Protein AF-A0A2N3D969-F1 (afdb_monomer_lite)

pLDDT: mean 95.73, std 6.0, range [49.88, 98.88]

Structure (mmCIF, N/CA/C/O backbone):
data_AF-A0A2N3D969-F1
#
_entry.id   AF-A0A2N3D969-F1
#
loop_
_atom_site.group_PDB
_atom_site.id
_atom_site.type_symbol
_atom_site.label_atom_id
_atom_site.label_alt_id
_atom_site.label_comp_id
_atom_site.label_asym_id
_atom_site.label_entity_id
_atom_site.label_seq_id
_atom_site.pdbx_PDB_ins_code
_atom_site.Cartn_x
_atom_site.Cartn_y
_atom_site.Cartn_z
_atom_site.occupancy
_atom_site.B_iso_or_equiv
_atom_site.auth_seq_id
_atom_site.auth_comp_id
_atom_site.auth_asym_id
_atom_site.auth_atom_id
_atom_site.pdbx_PDB_model_num
ATOM 1 N N . MET A 1 1 ? 2.795 4.441 10.398 1.00 97.31 1 MET A N 1
ATOM 2 C CA . MET A 1 1 ? 3.668 5.032 9.354 1.00 97.31 1 MET A CA 1
ATOM 3 C C . MET A 1 1 ? 2.843 5.284 8.104 1.00 97.31 1 MET A C 1
ATOM 5 O O . MET A 1 1 ? 1.924 4.515 7.862 1.00 97.31 1 MET A O 1
ATOM 9 N N . THR A 1 2 ? 3.123 6.329 7.327 1.00 98.38 2 THR A N 1
ATOM 10 C CA . THR A 1 2 ? 2.419 6.585 6.057 1.00 98.38 2 THR A CA 1
ATOM 11 C C . THR A 1 2 ? 3.396 6.844 4.916 1.00 98.38 2 THR A C 1
ATOM 13 O O . THR A 1 2 ? 4.468 7.383 5.178 1.00 98.38 2 THR A O 1
ATOM 16 N N . GLY A 1 3 ? 3.022 6.519 3.673 1.00 97.94 3 GLY A N 1
ATOM 17 C CA . GLY A 1 3 ? 3.895 6.697 2.507 1.00 97.94 3 GLY A CA 1
ATOM 18 C C . GLY A 1 3 ? 3.178 7.017 1.188 1.00 97.94 3 GLY A C 1
ATOM 19 O O . GLY A 1 3 ? 2.121 6.466 0.876 1.00 97.94 3 GLY A O 1
ATOM 20 N N . LEU A 1 4 ? 3.784 7.899 0.393 1.00 97.75 4 LEU A N 1
ATOM 21 C CA . LEU A 1 4 ? 3.428 8.199 -0.998 1.00 97.75 4 LEU A CA 1
ATOM 22 C C . LEU A 1 4 ? 4.719 8.302 -1.811 1.00 97.75 4 LEU A C 1
ATOM 24 O O . LEU A 1 4 ? 5.694 8.861 -1.305 1.00 97.75 4 LEU A O 1
ATOM 28 N N . SER A 1 5 ? 4.725 7.797 -3.048 1.00 95.44 5 SER A N 1
ATOM 29 C CA . SER A 1 5 ? 5.916 7.811 -3.909 1.00 95.44 5 SER A CA 1
ATOM 30 C C . SER A 1 5 ? 7.096 7.097 -3.232 1.00 95.44 5 SER A C 1
ATOM 32 O O . SER A 1 5 ? 6.923 5.988 -2.733 1.00 95.44 5 SER A O 1
ATOM 34 N N . ASP A 1 6 ? 8.267 7.722 -3.126 1.00 96.00 6 ASP A N 1
ATOM 35 C CA . ASP A 1 6 ? 9.415 7.175 -2.387 1.00 96.00 6 ASP A CA 1
ATOM 36 C C . ASP A 1 6 ? 9.106 6.872 -0.902 1.00 96.00 6 ASP A C 1
ATOM 38 O O . ASP A 1 6 ? 9.623 5.926 -0.302 1.00 96.00 6 ASP A O 1
ATOM 42 N N . GLY A 1 7 ? 8.154 7.599 -0.308 1.00 98.00 7 GLY A N 1
ATOM 43 C CA . GLY A 1 7 ? 7.644 7.287 1.025 1.00 98.00 7 GLY A CA 1
ATOM 44 C C . GLY A 1 7 ? 6.939 5.927 1.094 1.00 98.00 7 GLY A C 1
ATOM 45 O O . GLY A 1 7 ? 6.963 5.284 2.139 1.00 98.00 7 GLY A O 1
ATOM 46 N N . ALA A 1 8 ? 6.328 5.458 0.002 1.00 97.75 8 ALA A N 1
ATOM 47 C CA . ALA A 1 8 ? 5.736 4.123 -0.063 1.00 97.75 8 ALA A CA 1
ATOM 48 C C . ALA A 1 8 ? 6.813 3.027 -0.124 1.00 97.75 8 ALA A C 1
ATOM 50 O O . ALA A 1 8 ? 6.693 2.026 0.583 1.00 97.75 8 ALA A O 1
ATOM 51 N N . SER A 1 9 ? 7.900 3.254 -0.868 1.00 96.38 9 SER A N 1
ATOM 52 C CA . SER A 1 9 ? 9.092 2.392 -0.841 1.00 96.38 9 SER A CA 1
ATOM 53 C C . SER A 1 9 ? 9.692 2.318 0.567 1.00 96.38 9 SER A C 1
ATOM 55 O O . SER A 1 9 ? 10.050 1.243 1.043 1.00 96.38 9 SER A O 1
ATOM 57 N N . THR A 1 10 ? 9.717 3.449 1.280 1.00 97.62 10 THR A N 1
ATOM 58 C CA . THR A 1 10 ? 10.164 3.515 2.680 1.00 97.62 10 THR A CA 1
ATOM 59 C C . THR A 1 10 ? 9.247 2.725 3.614 1.00 97.62 10 THR A C 1
ATOM 61 O O . THR A 1 10 ? 9.745 2.035 4.499 1.00 97.62 10 THR A O 1
ATOM 64 N N . VAL A 1 11 ? 7.921 2.783 3.420 1.00 98.31 11 VAL A N 1
ATOM 65 C CA . VAL A 1 11 ? 6.970 1.941 4.167 1.00 98.31 11 VAL A CA 1
ATOM 66 C C . VAL A 1 11 ? 7.273 0.464 3.924 1.00 98.31 11 VAL A C 1
ATOM 68 O O . VAL A 1 11 ? 7.446 -0.261 4.896 1.00 98.31 11 VAL A O 1
ATOM 71 N N . ALA A 1 12 ? 7.399 0.023 2.668 1.00 97.69 12 ALA A N 1
ATOM 72 C CA . ALA A 1 12 ? 7.697 -1.376 2.351 1.00 97.69 12 ALA A CA 1
ATOM 73 C C . ALA A 1 12 ? 8.996 -1.851 3.023 1.00 97.69 12 ALA A C 1
ATOM 75 O O . ALA A 1 12 ? 8.986 -2.832 3.765 1.00 97.69 12 ALA A O 1
ATOM 76 N N . PHE A 1 13 ? 10.087 -1.096 2.860 1.00 97.69 13 PHE A N 1
ATOM 77 C CA . PHE A 1 13 ? 11.365 -1.395 3.506 1.00 97.69 13 PHE A CA 1
ATOM 78 C C . PHE A 1 13 ? 11.236 -1.452 5.036 1.00 97.69 13 PHE A C 1
ATOM 80 O O . PHE A 1 13 ? 11.738 -2.373 5.679 1.00 97.69 13 PHE A O 1
ATOM 87 N N . ALA A 1 14 ? 10.542 -0.488 5.640 1.00 97.88 14 ALA A N 1
ATOM 88 C CA . ALA A 1 14 ? 10.357 -0.421 7.083 1.00 97.88 14 ALA A CA 1
ATOM 89 C C . ALA A 1 14 ? 9.566 -1.612 7.639 1.00 97.88 14 ALA A C 1
ATOM 91 O O . ALA A 1 14 ? 9.928 -2.122 8.693 1.00 97.88 14 ALA A O 1
ATOM 92 N N . LEU A 1 15 ? 8.520 -2.065 6.944 1.00 97.81 15 LEU A N 1
ATOM 93 C CA . LEU A 1 15 ? 7.716 -3.210 7.382 1.00 97.81 15 LEU A CA 1
ATOM 94 C C . LEU A 1 15 ? 8.466 -4.544 7.293 1.00 97.81 15 LEU A C 1
ATOM 96 O O . LEU A 1 15 ? 8.135 -5.473 8.021 1.00 97.81 15 LEU A O 1
ATOM 100 N N . ILE A 1 16 ? 9.465 -4.638 6.415 1.00 97.94 16 ILE A N 1
ATOM 101 C CA . ILE A 1 16 ? 10.297 -5.837 6.251 1.00 97.94 16 ILE A CA 1
ATOM 102 C C . ILE A 1 16 ? 11.439 -5.863 7.273 1.00 97.94 16 ILE A C 1
ATOM 104 O O . ILE A 1 16 ? 11.757 -6.906 7.836 1.00 97.94 16 ILE A O 1
ATOM 108 N N . ASN A 1 17 ? 12.074 -4.715 7.511 1.00 97.75 17 ASN A N 1
ATOM 109 C CA . ASN A 1 17 ? 13.355 -4.644 8.220 1.00 97.75 17 ASN A CA 1
ATOM 110 C C . ASN A 1 17 ? 13.229 -4.139 9.669 1.00 97.75 17 ASN A C 1
ATOM 112 O O . ASN A 1 17 ? 14.237 -3.814 10.299 1.00 97.75 17 ASN A O 1
ATOM 116 N N . SER A 1 18 ? 12.010 -3.995 10.194 1.00 96.88 18 SER A N 1
ATOM 117 C CA . SER A 1 18 ? 11.761 -3.418 11.515 1.00 96.88 18 SER A CA 1
ATOM 118 C C . SER A 1 18 ? 10.409 -3.844 12.087 1.00 96.88 18 SER A C 1
ATOM 120 O O . SER A 1 18 ? 9.424 -3.972 11.371 1.00 96.88 18 SER A O 1
ATOM 122 N N . ASP A 1 19 ? 10.346 -3.972 13.410 1.00 95.38 19 ASP A N 1
ATOM 123 C CA . ASP A 1 19 ? 9.142 -4.260 14.200 1.00 95.38 19 ASP A CA 1
ATOM 124 C C . ASP A 1 19 ? 8.530 -2.997 14.843 1.00 95.38 19 ASP A C 1
ATOM 126 O O . ASP A 1 19 ? 7.600 -3.060 15.647 1.00 95.38 19 ASP A O 1
ATOM 130 N N . ARG A 1 20 ? 9.046 -1.808 14.504 1.00 97.38 20 ARG A N 1
ATOM 131 C CA . ARG A 1 20 ? 8.734 -0.557 15.220 1.00 97.38 20 ARG A CA 1
ATOM 132 C C . ARG A 1 20 ? 7.368 0.043 14.905 1.00 97.38 20 ARG A C 1
ATOM 134 O O . ARG A 1 20 ? 6.971 1.016 15.549 1.00 97.38 20 ARG A O 1
ATOM 141 N N . PHE A 1 21 ? 6.657 -0.479 13.911 1.00 98.25 21 PHE A N 1
ATOM 142 C CA . PHE A 1 21 ? 5.432 0.130 13.404 1.00 98.25 21 PHE A CA 1
ATOM 143 C C . PHE A 1 21 ? 4.214 -0.750 13.687 1.00 98.25 21 PHE A C 1
ATOM 145 O O . PHE A 1 21 ? 4.062 -1.830 13.130 1.00 98.25 21 PHE A O 1
ATOM 152 N N . ALA A 1 22 ? 3.300 -0.240 14.517 1.00 98.06 22 ALA A N 1
ATOM 153 C CA . ALA A 1 22 ? 2.076 -0.947 14.905 1.00 98.06 22 ALA A CA 1
ATOM 154 C C . ALA A 1 22 ? 0.936 -0.866 13.866 1.00 98.06 22 ALA A C 1
ATOM 156 O O . ALA A 1 22 ? -0.031 -1.615 13.966 1.00 98.06 22 ALA A O 1
ATOM 157 N N . ALA A 1 23 ? 1.027 0.049 12.893 1.00 98.69 23 ALA A N 1
ATOM 158 C CA . ALA A 1 23 ? 0.143 0.147 11.728 1.00 98.69 23 ALA A CA 1
ATOM 159 C C . ALA A 1 23 ? 0.785 1.021 10.637 1.00 98.69 23 ALA A C 1
ATOM 161 O O . ALA A 1 23 ? 1.530 1.971 10.933 1.00 98.69 23 ALA A O 1
ATOM 162 N N . ALA A 1 24 ? 0.452 0.751 9.376 1.00 98.75 24 ALA A N 1
ATOM 163 C CA . ALA A 1 24 ? 0.913 1.499 8.216 1.00 98.75 24 ALA A CA 1
ATOM 164 C C . ALA A 1 24 ? -0.202 1.775 7.196 1.00 98.75 24 ALA A C 1
ATOM 166 O O . ALA A 1 24 ? -1.200 1.057 7.139 1.00 98.75 24 ALA A O 1
ATOM 167 N N . ALA A 1 25 ? -0.018 2.824 6.392 1.00 98.75 25 ALA A N 1
ATOM 168 C CA . ALA A 1 25 ? -0.844 3.111 5.224 1.00 98.75 25 ALA A CA 1
ATOM 169 C C . ALA A 1 25 ? 0.016 3.631 4.060 1.00 98.75 25 ALA A C 1
ATOM 171 O O . ALA A 1 25 ? 0.950 4.402 4.275 1.00 98.75 25 ALA A O 1
ATOM 172 N N . MET A 1 26 ? -0.289 3.251 2.825 1.00 98.44 26 MET A N 1
ATOM 173 C CA . MET A 1 26 ? 0.445 3.709 1.642 1.00 98.44 26 MET A CA 1
ATOM 174 C C . MET A 1 26 ? -0.490 4.000 0.471 1.00 98.44 26 MET A C 1
ATOM 176 O O . MET A 1 26 ? -1.599 3.474 0.399 1.00 98.44 26 MET A O 1
ATOM 180 N N . SER A 1 27 ? -0.050 4.876 -0.429 1.00 97.12 27 SER A N 1
ATOM 181 C CA . SER A 1 27 ? -0.881 5.405 -1.525 1.00 97.12 27 SER A CA 1
ATOM 182 C C . SER A 1 27 ? -0.463 4.966 -2.929 1.00 97.12 27 SER A C 1
ATOM 184 O O . SER A 1 27 ? -1.211 5.209 -3.875 1.00 97.12 27 SER A O 1
ATOM 186 N N . SER A 1 28 ? 0.683 4.294 -3.021 1.00 92.00 28 SER A N 1
ATOM 187 C CA . SER A 1 28 ? 1.238 3.611 -4.188 1.00 92.00 28 SER A CA 1
ATOM 188 C C . SER A 1 28 ? 1.911 2.329 -3.685 1.00 92.00 28 SER A C 1
ATOM 190 O O . SER A 1 28 ? 2.373 2.297 -2.546 1.00 92.00 28 SER A O 1
ATOM 192 N N . CYS A 1 29 ? 1.940 1.265 -4.480 1.00 89.12 29 CYS A N 1
ATOM 193 C CA . CYS A 1 29 ? 2.564 -0.022 -4.150 1.00 89.12 29 CYS A CA 1
ATOM 194 C C . CYS A 1 29 ? 2.643 -0.859 -5.438 1.00 89.12 29 CYS A C 1
ATOM 196 O O . CYS A 1 29 ? 1.815 -0.671 -6.319 1.00 89.12 29 CYS A O 1
ATOM 198 N N . CYS A 1 30 ? 3.573 -1.787 -5.615 1.00 90.00 30 CYS A N 1
ATOM 199 C CA . CYS A 1 30 ? 4.848 -1.960 -4.925 1.00 90.00 30 CYS A CA 1
ATOM 200 C C . CYS A 1 30 ? 5.921 -2.244 -5.979 1.00 90.00 30 CYS A C 1
ATOM 202 O O . CYS A 1 30 ? 5.610 -2.486 -7.145 1.00 90.00 30 CYS A O 1
ATOM 204 N N . ILE A 1 31 ? 7.188 -2.195 -5.576 1.00 89.88 31 ILE A N 1
ATOM 205 C CA . ILE A 1 31 ? 8.281 -2.627 -6.443 1.00 89.88 31 ILE A CA 1
ATOM 206 C C . ILE A 1 31 ? 8.534 -4.103 -6.143 1.00 89.88 31 ILE A C 1
ATOM 208 O O . ILE A 1 31 ? 9.299 -4.440 -5.243 1.00 89.88 31 ILE A O 1
ATOM 212 N N . GLU A 1 32 ? 7.829 -4.967 -6.867 1.00 94.81 32 GLU A N 1
ATOM 213 C CA . GLU A 1 32 ? 7.873 -6.417 -6.681 1.00 94.81 32 GLU A CA 1
ATOM 214 C C . GLU A 1 32 ? 8.538 -7.121 -7.877 1.00 94.81 32 GLU A C 1
ATOM 216 O O . GLU A 1 32 ? 8.522 -6.574 -8.987 1.00 94.81 32 GLU A O 1
ATOM 221 N N . PRO A 1 33 ? 9.121 -8.321 -7.676 1.00 92.69 33 PRO A N 1
ATOM 222 C CA . PRO A 1 33 ? 9.875 -9.036 -8.704 1.00 92.69 33 PRO A CA 1
ATOM 223 C C . PRO A 1 33 ? 9.140 -9.221 -10.034 1.00 92.69 33 PRO A C 1
ATOM 225 O O . PRO A 1 33 ? 9.753 -9.064 -11.094 1.00 92.69 33 PRO A O 1
ATOM 228 N N . TRP A 1 34 ? 7.845 -9.556 -10.004 1.00 88.94 34 TRP A N 1
ATOM 229 C CA . TRP A 1 34 ? 7.091 -9.832 -11.224 1.00 88.94 34 TRP A CA 1
ATOM 230 C C . TRP A 1 34 ? 6.433 -8.572 -11.772 1.00 88.94 34 TRP A C 1
ATOM 232 O O . TRP A 1 34 ? 6.547 -8.304 -12.973 1.00 88.94 34 TRP A O 1
ATOM 242 N N . THR A 1 35 ? 5.773 -7.769 -10.935 1.00 93.38 35 THR A N 1
ATOM 243 C CA . THR A 1 35 ? 4.997 -6.616 -11.428 1.00 93.38 35 THR A CA 1
ATOM 244 C C . THR A 1 35 ? 5.872 -5.531 -12.047 1.00 93.38 35 THR A C 1
ATOM 246 O O . THR A 1 35 ? 5.517 -5.007 -13.106 1.00 93.38 35 THR A O 1
ATOM 249 N N . VAL A 1 36 ? 7.056 -5.259 -11.484 1.00 93.19 36 VAL A N 1
ATOM 250 C CA . VAL A 1 36 ? 7.962 -4.196 -11.964 1.00 93.19 36 VAL A CA 1
ATOM 251 C C . VAL A 1 36 ? 8.412 -4.390 -13.414 1.00 93.19 36 VAL A C 1
ATOM 253 O O . VAL A 1 36 ? 8.624 -3.417 -14.135 1.00 93.19 36 VAL A O 1
ATOM 256 N N . MET A 1 37 ? 8.527 -5.641 -13.863 1.00 94.06 37 MET A N 1
ATOM 257 C CA . MET A 1 37 ? 8.986 -5.973 -15.213 1.00 94.06 37 MET A CA 1
ATOM 258 C C . MET A 1 37 ? 7.839 -6.243 -16.190 1.00 94.06 37 MET A C 1
ATOM 260 O O . MET A 1 37 ? 8.087 -6.341 -17.391 1.00 94.06 37 MET A O 1
ATOM 264 N N . THR A 1 38 ? 6.601 -6.386 -15.708 1.00 92.88 38 THR A N 1
ATOM 265 C CA . THR A 1 38 ? 5.483 -6.885 -16.528 1.00 92.88 38 THR A CA 1
ATOM 266 C C . THR A 1 38 ? 4.330 -5.901 -16.670 1.00 92.88 38 THR A C 1
ATOM 268 O O . THR A 1 38 ? 3.787 -5.775 -17.764 1.00 92.88 38 THR A O 1
ATOM 271 N N . VAL A 1 39 ? 3.965 -5.178 -15.609 1.00 93.69 39 VAL A N 1
ATOM 272 C CA . VAL A 1 39 ? 2.697 -4.433 -15.554 1.00 93.69 39 VAL A CA 1
ATOM 273 C C . VAL A 1 39 ? 2.763 -3.101 -16.303 1.00 93.69 39 VAL A C 1
ATOM 275 O O . VAL A 1 39 ? 1.829 -2.761 -17.021 1.00 93.69 39 VAL A O 1
ATOM 278 N N . VAL A 1 40 ? 3.865 -2.353 -16.181 1.00 91.12 40 VAL A N 1
ATOM 279 C CA . VAL A 1 40 ? 3.998 -1.015 -16.803 1.00 91.12 40 VAL A CA 1
ATOM 280 C C . VAL A 1 40 ? 4.398 -1.097 -18.285 1.00 91.12 40 VAL A C 1
ATOM 282 O O . VAL A 1 40 ? 4.118 -0.192 -19.068 1.00 91.12 40 VAL A O 1
ATOM 285 N N . GLY A 1 41 ? 5.047 -2.191 -18.689 1.00 93.38 41 GLY A N 1
ATOM 286 C CA . GLY A 1 41 ? 5.475 -2.442 -20.066 1.00 93.38 41 GLY A CA 1
ATOM 287 C C . GLY A 1 41 ? 6.992 -2.347 -20.300 1.00 93.38 41 GLY A C 1
ATOM 288 O O . GLY A 1 41 ? 7.760 -1.950 -19.418 1.00 93.38 41 GLY A O 1
ATOM 289 N N . PRO A 1 42 ? 7.454 -2.716 -21.511 1.00 95.25 42 PRO A N 1
ATOM 290 C CA . PRO A 1 42 ? 8.865 -2.994 -21.788 1.00 95.25 42 PRO A CA 1
ATOM 291 C C . PRO A 1 42 ? 9.780 -1.772 -21.648 1.00 95.25 42 PRO A C 1
ATOM 293 O O . PRO A 1 42 ? 10.890 -1.906 -21.150 1.00 95.25 42 PRO A O 1
ATOM 296 N N . ALA A 1 43 ? 9.321 -0.566 -22.000 1.00 96.69 43 ALA A N 1
ATOM 297 C CA . ALA A 1 43 ? 10.137 0.643 -21.851 1.00 96.69 43 ALA A CA 1
ATOM 298 C C . ALA A 1 43 ? 10.468 0.950 -20.377 1.00 96.69 43 ALA A C 1
ATOM 300 O O . ALA A 1 43 ? 11.584 1.359 -20.052 1.00 96.69 43 ALA A O 1
ATOM 301 N N . TYR A 1 44 ? 9.510 0.721 -19.474 1.00 94.88 44 TYR A N 1
ATOM 302 C CA . TYR A 1 44 ? 9.728 0.862 -18.037 1.00 94.88 44 TYR A CA 1
ATOM 303 C C . TYR A 1 44 ? 10.632 -0.250 -17.500 1.00 94.88 44 TYR A C 1
ATOM 305 O O . TYR A 1 44 ? 11.576 0.042 -16.769 1.00 94.88 44 TYR A O 1
ATOM 313 N N . ALA A 1 45 ? 10.408 -1.501 -17.916 1.00 95.44 45 ALA A N 1
ATOM 314 C CA . ALA A 1 45 ? 11.266 -2.626 -17.547 1.00 95.44 45 ALA A CA 1
ATOM 315 C C . ALA A 1 45 ? 12.730 -2.378 -17.960 1.00 95.44 45 ALA A C 1
ATOM 317 O O . ALA A 1 45 ? 13.645 -2.523 -17.151 1.00 95.44 45 ALA A O 1
ATOM 318 N N . ASP A 1 46 ? 12.963 -1.917 -19.191 1.00 96.44 46 ASP A N 1
ATOM 319 C CA . ASP A 1 46 ? 14.288 -1.550 -19.697 1.00 96.44 46 ASP A CA 1
ATOM 320 C C . ASP A 1 46 ? 14.921 -0.451 -18.847 1.00 96.44 46 ASP A C 1
ATOM 322 O O . ASP A 1 46 ? 16.078 -0.568 -18.435 1.00 96.44 46 ASP A O 1
ATOM 326 N N . ARG A 1 47 ? 14.145 0.585 -18.505 1.00 96.31 47 ARG A N 1
ATOM 327 C CA . ARG A 1 47 ? 14.600 1.650 -17.612 1.00 96.31 47 ARG A CA 1
ATOM 328 C C . ARG A 1 47 ? 14.989 1.101 -16.240 1.00 96.31 47 ARG A C 1
ATOM 330 O O . ARG A 1 47 ? 16.073 1.427 -15.764 1.00 96.31 47 ARG A O 1
ATOM 337 N N . MET A 1 48 ? 14.166 0.261 -15.624 1.00 95.75 48 MET A N 1
ATOM 338 C CA . MET A 1 48 ? 14.459 -0.327 -14.314 1.00 95.75 48 MET A CA 1
ATOM 339 C C . MET A 1 48 ? 15.723 -1.192 -14.348 1.00 95.75 48 MET A C 1
ATOM 341 O O . MET A 1 48 ? 16.564 -1.077 -13.457 1.00 95.75 48 MET A O 1
ATOM 345 N N . ARG A 1 49 ? 15.955 -1.948 -15.426 1.00 95.31 49 ARG A N 1
ATOM 346 C CA . ARG A 1 49 ? 17.208 -2.700 -15.610 1.00 95.31 49 ARG A CA 1
ATOM 347 C C . ARG A 1 49 ? 18.436 -1.787 -15.669 1.00 95.31 49 ARG A C 1
ATOM 349 O O . ARG A 1 49 ? 19.458 -2.114 -15.074 1.00 95.31 49 ARG A O 1
ATOM 356 N N . THR A 1 50 ? 18.342 -0.608 -16.297 1.00 97.31 50 THR A N 1
ATOM 357 C CA . THR A 1 50 ? 19.447 0.382 -16.265 1.00 97.31 50 THR A CA 1
ATOM 358 C C . THR A 1 50 ? 19.707 0.969 -14.876 1.00 97.31 50 THR A C 1
ATOM 360 O O . THR A 1 50 ? 20.801 1.464 -14.622 1.00 97.31 50 THR A O 1
ATOM 363 N N . LEU A 1 51 ? 18.721 0.904 -13.977 1.00 95.44 51 LEU A N 1
ATOM 364 C CA . LEU A 1 51 ? 18.833 1.325 -12.579 1.00 95.44 51 LEU A CA 1
ATOM 365 C C . LEU A 1 51 ? 19.315 0.192 -11.654 1.00 95.44 51 LEU A C 1
ATOM 367 O O . LEU A 1 51 ? 19.435 0.405 -10.452 1.00 95.44 51 LEU A O 1
ATOM 371 N N . GLY A 1 52 ? 19.608 -0.991 -12.204 1.00 94.44 52 GLY A N 1
ATOM 372 C CA . GLY A 1 52 ? 20.129 -2.139 -11.460 1.00 94.44 52 GLY A CA 1
ATOM 373 C C . GLY A 1 52 ? 19.070 -3.129 -10.973 1.00 94.44 52 GLY A C 1
ATOM 374 O O . GLY A 1 52 ? 19.424 -4.052 -10.244 1.00 94.44 52 GLY A O 1
ATOM 375 N N . TYR A 1 53 ? 17.802 -2.980 -11.371 1.00 95.19 53 TYR A N 1
ATOM 376 C CA . TYR A 1 53 ? 16.768 -3.961 -11.038 1.00 95.19 53 TYR A CA 1
ATOM 377 C C . TYR A 1 53 ? 16.927 -5.255 -11.863 1.00 95.19 53 TYR A C 1
ATOM 379 O O . TYR A 1 53 ? 17.127 -5.176 -13.082 1.00 95.19 53 TYR A O 1
ATOM 387 N N . PRO A 1 54 ? 16.797 -6.439 -11.233 1.00 95.06 54 PRO A N 1
ATOM 388 C CA . PRO A 1 54 ? 16.818 -7.738 -11.895 1.00 95.06 54 PRO A CA 1
ATOM 389 C C . PRO A 1 54 ? 15.827 -7.866 -13.055 1.00 95.06 54 PRO A C 1
ATOM 391 O O . PRO A 1 54 ? 14.708 -7.364 -12.957 1.00 95.06 54 PRO A O 1
ATOM 394 N N . PRO A 1 55 ? 16.170 -8.583 -14.140 1.00 93.75 55 PRO A N 1
ATOM 395 C CA . PRO A 1 55 ? 15.186 -8.951 -15.152 1.00 93.75 55 PRO A CA 1
ATOM 396 C C . PRO A 1 55 ? 14.163 -9.953 -14.586 1.00 93.75 55 PRO A C 1
ATOM 398 O O . PRO A 1 55 ? 14.474 -10.724 -13.683 1.00 93.75 55 PRO A O 1
ATOM 401 N N . ALA A 1 56 ? 12.969 -10.022 -15.189 1.00 90.50 56 ALA A N 1
ATOM 402 C CA . ALA A 1 56 ? 11.876 -10.907 -14.746 1.00 90.50 56 ALA A CA 1
ATOM 403 C C . ALA A 1 56 ? 12.239 -12.404 -14.703 1.00 90.50 56 ALA A C 1
ATOM 405 O O . ALA A 1 56 ? 11.586 -13.191 -14.028 1.00 90.50 56 ALA A O 1
ATOM 406 N N . THR A 1 57 ? 13.247 -12.817 -15.473 1.00 90.56 57 THR A N 1
ATOM 407 C CA . THR A 1 57 ? 13.694 -14.211 -15.566 1.00 90.56 57 THR A CA 1
ATOM 408 C C . THR A 1 57 ? 14.778 -14.569 -14.553 1.00 90.56 57 THR A C 1
ATOM 410 O O . THR A 1 57 ? 15.147 -15.740 -14.463 1.00 90.56 57 THR A O 1
ATOM 413 N N . ALA A 1 58 ? 15.323 -13.594 -13.819 1.00 90.25 58 ALA A N 1
ATOM 414 C CA . ALA A 1 58 ? 16.396 -13.849 -12.873 1.00 90.25 58 ALA A CA 1
ATOM 415 C C . ALA A 1 58 ? 15.846 -14.222 -11.484 1.00 90.25 58 ALA A C 1
ATOM 417 O O . ALA A 1 58 ? 14.985 -13.522 -10.947 1.00 90.25 58 ALA A O 1
ATOM 418 N N . PRO A 1 59 ? 16.358 -15.294 -10.854 1.00 85.81 59 PRO A N 1
ATOM 419 C CA . PRO A 1 59 ? 15.945 -15.718 -9.518 1.00 85.81 59 PRO A CA 1
ATOM 420 C C . PRO A 1 59 ? 16.650 -14.907 -8.409 1.00 85.81 59 PRO A C 1
ATOM 422 O O . PRO A 1 59 ? 17.210 -15.471 -7.469 1.00 85.81 59 PRO A O 1
ATOM 425 N N . ASP A 1 60 ? 16.628 -13.574 -8.499 1.00 90.62 60 ASP A N 1
ATOM 426 C CA . ASP A 1 60 ? 17.418 -12.661 -7.654 1.00 90.62 60 ASP A CA 1
ATOM 427 C C . ASP A 1 60 ? 16.756 -12.361 -6.301 1.00 90.62 60 ASP A C 1
ATOM 429 O O . ASP A 1 60 ? 16.537 -11.212 -5.912 1.00 90.62 60 ASP A O 1
ATOM 433 N N . ARG A 1 61 ? 16.436 -13.412 -5.540 1.00 90.88 61 ARG A N 1
ATOM 434 C CA . ARG A 1 61 ? 15.783 -13.282 -4.227 1.00 90.88 61 ARG A CA 1
ATOM 435 C C . ARG A 1 61 ? 16.545 -12.349 -3.277 1.00 90.88 61 ARG A C 1
ATOM 437 O O . ARG A 1 61 ? 15.924 -11.592 -2.546 1.00 90.88 61 ARG A O 1
ATOM 444 N N . SER A 1 62 ? 17.878 -12.371 -3.290 1.00 94.69 62 SER A N 1
ATOM 445 C CA . SER A 1 62 ? 18.702 -11.523 -2.414 1.00 94.69 62 SER A CA 1
ATOM 446 C C . SER A 1 62 ? 18.577 -10.028 -2.716 1.00 94.69 62 SER A C 1
ATOM 448 O O . SER A 1 62 ? 18.635 -9.229 -1.786 1.00 94.69 62 SER A O 1
ATOM 450 N N . PHE A 1 63 ? 18.379 -9.647 -3.983 1.00 95.62 63 PHE A N 1
ATOM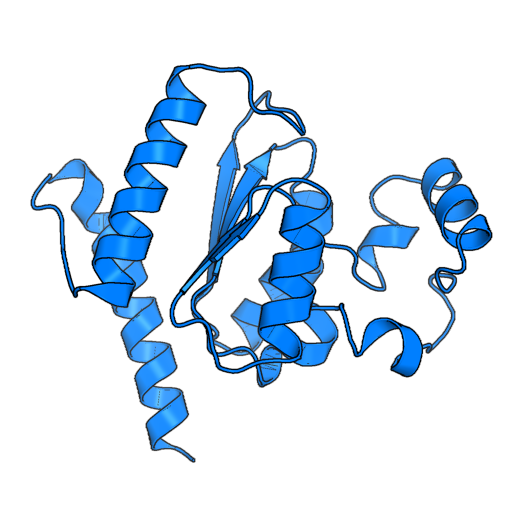 451 C CA . PHE A 1 63 ? 18.141 -8.254 -4.367 1.00 95.62 63 PHE A CA 1
ATOM 452 C C . PHE A 1 63 ? 16.791 -7.758 -3.837 1.00 95.62 63 PHE A C 1
ATOM 454 O O . PHE A 1 63 ? 16.682 -6.639 -3.343 1.00 95.62 63 PHE A O 1
ATOM 461 N N . TRP A 1 64 ? 15.768 -8.607 -3.934 1.00 95.94 64 TRP A N 1
ATOM 462 C CA . TRP A 1 64 ? 14.390 -8.276 -3.578 1.00 95.94 64 TRP A CA 1
ATOM 463 C C . TRP A 1 64 ? 14.094 -8.397 -2.082 1.00 95.94 64 TRP A C 1
ATOM 465 O O . TRP A 1 64 ? 13.234 -7.679 -1.578 1.00 95.94 64 TRP A O 1
ATOM 475 N N . ALA A 1 65 ? 14.829 -9.249 -1.361 1.00 95.25 65 ALA A N 1
ATOM 476 C CA . ALA A 1 65 ? 14.662 -9.507 0.068 1.00 95.25 65 ALA A CA 1
ATOM 477 C C . ALA A 1 65 ? 14.470 -8.253 0.949 1.00 95.25 65 ALA A C 1
ATOM 479 O O . ALA A 1 65 ? 13.580 -8.292 1.792 1.00 95.25 65 ALA A O 1
ATOM 480 N N . PRO A 1 66 ? 15.211 -7.137 0.788 1.00 95.12 66 PRO A N 1
ATOM 481 C CA . PRO A 1 66 ? 15.023 -5.965 1.645 1.00 95.12 66 PRO A CA 1
ATOM 482 C C . PRO A 1 66 ? 13.771 -5.122 1.345 1.00 95.12 66 PRO A C 1
ATOM 484 O O . PRO A 1 66 ? 13.441 -4.270 2.168 1.00 95.12 66 PRO A O 1
ATOM 487 N N . ALA A 1 67 ? 13.100 -5.289 0.197 1.00 94.25 67 ALA A N 1
ATOM 488 C CA . ALA A 1 67 ? 12.059 -4.352 -0.262 1.00 94.25 67 ALA A CA 1
ATOM 489 C C . ALA A 1 67 ? 10.770 -4.998 -0.806 1.00 94.25 67 ALA A C 1
ATOM 491 O O . ALA A 1 67 ? 9.728 -4.346 -0.800 1.00 94.25 67 ALA A O 1
ATOM 492 N N . SER A 1 68 ? 10.820 -6.255 -1.253 1.00 97.31 68 SER A N 1
ATOM 493 C CA . SER A 1 68 ? 9.659 -6.984 -1.770 1.00 97.31 68 SER A CA 1
ATOM 494 C C . SER A 1 68 ? 8.744 -7.401 -0.623 1.00 97.31 68 SER A C 1
ATOM 496 O O . SER A 1 68 ? 9.110 -8.240 0.207 1.00 97.31 68 SER A O 1
ATOM 498 N N . ILE A 1 69 ? 7.535 -6.842 -0.585 1.00 98.00 69 ILE A N 1
ATOM 499 C CA . ILE A 1 69 ? 6.502 -7.269 0.360 1.00 98.00 69 ILE A CA 1
ATOM 500 C C . ILE A 1 69 ? 6.084 -8.700 0.031 1.00 98.00 69 ILE A C 1
ATOM 502 O O . ILE A 1 69 ? 5.879 -9.489 0.949 1.00 98.00 69 ILE A O 1
ATOM 506 N N . ALA A 1 70 ? 6.018 -9.070 -1.250 1.00 97.50 70 ALA A N 1
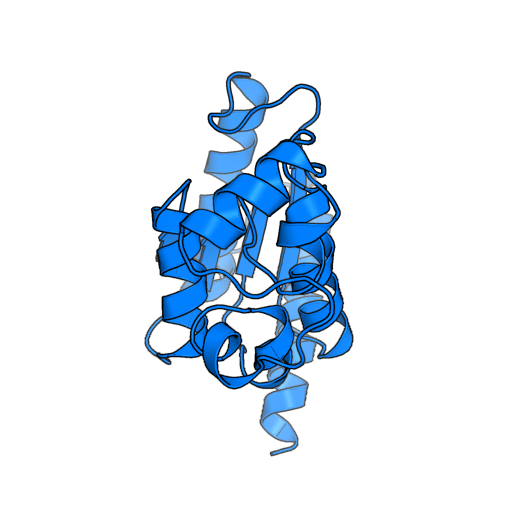ATOM 507 C CA . ALA A 1 70 ? 5.598 -10.409 -1.649 1.00 97.50 70 ALA A CA 1
ATOM 508 C C . ALA A 1 70 ? 6.538 -11.504 -1.116 1.00 97.50 70 ALA A C 1
ATOM 510 O O . ALA A 1 70 ? 6.078 -12.494 -0.551 1.00 97.50 70 ALA A O 1
ATOM 511 N N . GLN A 1 71 ? 7.858 -11.309 -1.205 1.00 97.00 71 GLN A N 1
ATOM 512 C CA . GLN A 1 71 ? 8.835 -12.287 -0.707 1.00 97.00 71 GLN A CA 1
ATOM 513 C C . GLN A 1 71 ? 8.896 -12.397 0.822 1.00 97.00 71 GLN A C 1
ATOM 515 O O . GLN A 1 71 ? 9.396 -13.402 1.334 1.00 97.00 71 GLN A O 1
ATOM 520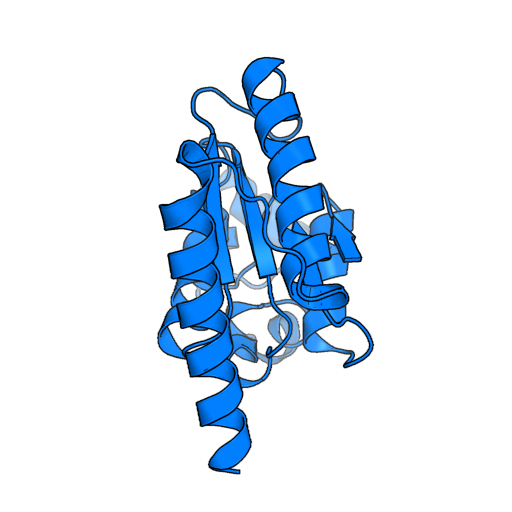 N N . ASN A 1 72 ? 8.404 -11.383 1.538 1.00 98.06 72 ASN A N 1
ATOM 521 C CA . ASN A 1 72 ? 8.431 -11.298 2.999 1.00 98.06 72 ASN A CA 1
ATOM 522 C C . ASN A 1 72 ? 7.029 -11.356 3.625 1.00 98.06 72 ASN A C 1
ATOM 524 O O . ASN A 1 72 ? 6.884 -11.170 4.830 1.00 98.06 72 ASN A O 1
ATOM 528 N N . ALA A 1 73 ? 5.985 -11.627 2.839 1.00 97.88 73 ALA A N 1
ATOM 529 C CA . ALA A 1 73 ? 4.601 -11.549 3.295 1.00 97.88 73 ALA A CA 1
ATOM 530 C C . ALA A 1 73 ? 4.342 -12.397 4.548 1.00 97.88 73 ALA A C 1
ATOM 532 O O . ALA A 1 73 ? 3.630 -11.961 5.445 1.00 97.88 73 ALA A O 1
ATOM 533 N N . ALA A 1 74 ? 4.980 -13.566 4.662 1.00 96.88 74 ALA A N 1
ATOM 534 C CA . ALA A 1 74 ? 4.866 -14.450 5.820 1.00 96.88 74 ALA A CA 1
ATOM 535 C C . ALA A 1 74 ? 5.299 -13.813 7.156 1.00 96.88 74 ALA A C 1
ATOM 537 O O . ALA A 1 74 ? 4.804 -14.232 8.199 1.00 96.88 74 ALA A O 1
ATOM 538 N N . THR A 1 75 ? 6.181 -12.812 7.145 1.00 95.94 75 THR A N 1
ATOM 539 C CA . THR A 1 75 ? 6.761 -12.198 8.355 1.00 95.94 75 THR A CA 1
ATOM 540 C C . THR A 1 75 ? 6.253 -10.779 8.621 1.00 95.94 75 THR A C 1
ATOM 542 O O . THR A 1 75 ? 6.651 -10.163 9.603 1.00 95.94 75 THR A O 1
ATOM 545 N N . ILE A 1 76 ? 5.396 -10.229 7.755 1.00 97.00 76 ILE A N 1
ATOM 546 C CA . ILE A 1 76 ? 4.856 -8.872 7.913 1.00 97.00 76 ILE A CA 1
ATOM 547 C C . ILE A 1 76 ? 3.522 -8.937 8.665 1.00 97.00 76 ILE A C 1
ATOM 549 O O . ILE A 1 76 ? 2.47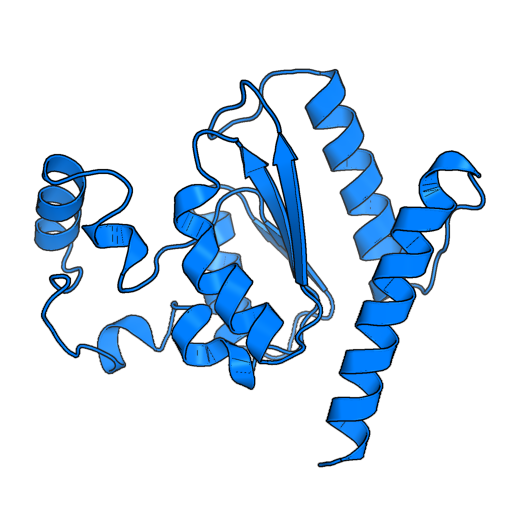1 -9.155 8.065 1.00 97.00 76 ILE A O 1
ATOM 553 N N . ASP A 1 77 ? 3.553 -8.719 9.980 1.00 96.56 77 ASP A N 1
ATOM 554 C CA . ASP A 1 77 ? 2.348 -8.709 10.832 1.00 96.56 77 ASP A CA 1
ATOM 555 C C . ASP A 1 77 ? 1.756 -7.314 11.067 1.00 96.56 77 ASP A C 1
ATOM 557 O O . ASP A 1 77 ? 0.639 -7.174 11.585 1.00 96.56 77 ASP A O 1
ATOM 561 N N . THR A 1 78 ? 2.485 -6.264 10.680 1.00 98.25 78 THR A N 1
ATOM 562 C CA . THR A 1 78 ? 2.001 -4.887 10.769 1.00 98.25 78 THR A CA 1
ATOM 563 C C . THR A 1 78 ? 0.792 -4.691 9.848 1.00 98.25 78 THR A C 1
ATOM 565 O O . THR A 1 78 ? 0.906 -4.902 8.641 1.00 98.25 78 THR A O 1
ATOM 568 N N . PRO A 1 79 ? -0.352 -4.210 10.372 1.00 98.62 79 PRO A N 1
ATOM 569 C CA . PRO A 1 79 ? -1.502 -3.859 9.554 1.00 98.62 79 PRO A CA 1
ATOM 570 C C . PRO A 1 79 ? -1.157 -2.836 8.478 1.00 98.62 79 PRO A C 1
ATOM 572 O O . PRO A 1 79 ? -0.674 -1.746 8.800 1.00 98.62 79 PRO A O 1
ATOM 575 N N . LEU A 1 80 ? -1.466 -3.158 7.222 1.00 98.81 80 LEU A N 1
ATOM 576 C CA . LEU A 1 80 ? -1.196 -2.306 6.067 1.00 98.81 80 LEU A CA 1
ATOM 577 C C . LEU A 1 80 ? -2.479 -1.918 5.322 1.00 98.81 80 LEU A C 1
ATOM 579 O O . LEU A 1 80 ? -3.189 -2.768 4.793 1.00 98.81 80 LEU A O 1
ATOM 583 N N . LEU A 1 81 ? -2.743 -0.616 5.234 1.00 98.88 81 LEU A N 1
ATOM 584 C CA . LEU A 1 81 ? -3.794 -0.057 4.385 1.00 98.88 81 LEU A CA 1
ATOM 585 C C . LEU A 1 81 ? -3.205 0.449 3.061 1.00 98.88 81 LEU A C 1
ATOM 587 O O . LEU A 1 81 ? -2.321 1.305 3.060 1.00 98.88 81 LEU A O 1
ATOM 591 N N . MET A 1 82 ? -3.732 -0.015 1.933 1.00 98.81 82 MET A N 1
ATOM 592 C CA . MET A 1 82 ? -3.369 0.450 0.593 1.00 98.81 82 MET A CA 1
ATOM 593 C C . MET A 1 82 ? -4.498 1.317 0.018 1.00 98.81 82 MET A C 1
ATOM 595 O O . MET A 1 82 ? -5.637 0.874 -0.091 1.00 98.81 82 MET A O 1
ATOM 599 N N . GLN A 1 83 ? -4.204 2.567 -0.340 1.00 98.69 83 GLN A N 1
ATOM 600 C CA . GLN A 1 83 ? -5.175 3.522 -0.896 1.00 98.69 83 GLN A CA 1
ATOM 601 C C . GLN A 1 83 ? -4.692 4.015 -2.264 1.00 98.69 83 GLN A C 1
ATOM 603 O O . GLN A 1 83 ? -4.036 5.053 -2.374 1.00 98.69 83 GLN A O 1
ATOM 608 N N . LEU A 1 84 ? -4.969 3.233 -3.302 1.00 98.56 84 LEU A N 1
ATOM 609 C CA . LEU A 1 84 ? -4.275 3.250 -4.590 1.00 98.56 84 LEU A CA 1
ATOM 610 C C . LEU A 1 84 ? -5.097 3.946 -5.675 1.00 98.56 84 LEU A C 1
ATOM 612 O O . LEU A 1 84 ? -6.321 3.880 -5.670 1.00 98.56 84 LEU A O 1
ATOM 616 N N . ALA A 1 85 ? -4.422 4.609 -6.606 1.00 98.50 85 ALA A N 1
ATOM 617 C CA . ALA A 1 85 ? -5.054 5.021 -7.856 1.00 98.50 85 ALA A CA 1
ATOM 618 C C . ALA A 1 85 ? -5.306 3.796 -8.752 1.00 98.50 85 ALA A C 1
ATOM 620 O O . ALA A 1 85 ? -4.548 2.823 -8.690 1.00 98.50 85 ALA A O 1
ATOM 621 N N . ASP A 1 86 ? -6.337 3.840 -9.589 1.00 97.81 86 ASP A N 1
ATOM 622 C CA . ASP A 1 86 ? -6.571 2.834 -10.629 1.00 97.81 86 ASP A CA 1
ATOM 623 C C . ASP A 1 86 ? -5.443 2.782 -11.673 1.00 97.81 86 ASP A C 1
ATOM 625 O O . ASP A 1 86 ? -5.120 1.702 -12.162 1.00 97.81 86 ASP A O 1
ATOM 629 N N . ASP A 1 87 ? -4.740 3.891 -11.900 1.00 95.75 87 ASP A N 1
ATOM 630 C CA . ASP A 1 87 ? -3.516 3.913 -12.713 1.00 95.75 87 ASP A CA 1
ATOM 631 C C . ASP A 1 87 ? -2.333 3.128 -12.104 1.00 95.75 87 ASP A C 1
ATOM 633 O O . ASP A 1 87 ? -1.373 2.808 -12.806 1.00 95.75 87 ASP A O 1
ATOM 637 N N . GLU A 1 88 ? -2.361 2.812 -10.802 1.00 96.12 88 GLU A N 1
ATOM 638 C CA . GLU A 1 88 ? -1.218 2.207 -10.096 1.00 96.12 88 GLU A CA 1
ATOM 639 C C . GLU A 1 88 ? -1.517 0.851 -9.446 1.00 96.12 88 GLU A C 1
ATOM 641 O O . GLU A 1 88 ? -0.586 0.096 -9.165 1.00 96.12 88 GLU A O 1
ATOM 646 N N . TYR A 1 89 ? -2.784 0.501 -9.197 1.00 97.38 89 TYR A N 1
ATOM 647 C CA . TYR A 1 89 ? -3.114 -0.661 -8.360 1.00 97.38 89 TYR A CA 1
ATOM 648 C C . TYR A 1 89 ? -2.606 -2.000 -8.916 1.00 97.38 89 TYR A C 1
ATOM 650 O O . TYR A 1 89 ? -2.315 -2.913 -8.148 1.00 97.38 89 TYR A O 1
ATOM 658 N N . LEU A 1 90 ? -2.456 -2.144 -10.238 1.00 96.62 90 LEU A N 1
ATOM 659 C CA . LEU A 1 90 ? -1.948 -3.387 -10.829 1.00 96.62 90 LEU A CA 1
ATOM 660 C C . LEU A 1 90 ? -0.539 -3.733 -10.319 1.00 96.62 90 LEU A C 1
ATOM 662 O O . LEU A 1 90 ? -0.223 -4.909 -10.141 1.00 96.62 90 LEU A O 1
ATOM 666 N N . MET A 1 91 ? 0.282 -2.721 -10.015 1.00 95.44 91 MET A N 1
ATOM 667 C CA . MET A 1 91 ? 1.625 -2.911 -9.459 1.00 95.44 91 MET A CA 1
ATOM 668 C C . MET A 1 91 ? 1.609 -3.465 -8.029 1.00 95.44 91 MET A C 1
ATOM 670 O O . MET A 1 91 ? 2.591 -4.077 -7.606 1.00 95.44 91 MET A O 1
ATOM 674 N N . SER A 1 92 ? 0.516 -3.284 -7.280 1.00 96.94 92 SER A N 1
ATOM 675 C CA . SER A 1 92 ? 0.398 -3.737 -5.890 1.00 96.94 92 SER A CA 1
ATOM 676 C C . SER A 1 92 ? -0.147 -5.153 -5.759 1.00 96.94 92 SER A C 1
ATOM 678 O O . SER A 1 92 ? -0.113 -5.712 -4.662 1.00 96.94 92 SER A O 1
ATOM 680 N N . LEU A 1 93 ? -0.695 -5.730 -6.833 1.00 97.50 93 LEU A N 1
ATOM 681 C CA . LEU A 1 93 ? -1.448 -6.981 -6.749 1.00 97.50 93 LEU A CA 1
ATOM 682 C C . LEU A 1 93 ? -0.595 -8.163 -6.295 1.00 97.50 93 LEU A C 1
ATOM 684 O O . LEU A 1 93 ? -1.102 -9.008 -5.564 1.00 97.50 93 LEU A O 1
ATOM 688 N N . GLU A 1 94 ? 0.684 -8.212 -6.667 1.00 97.44 94 GLU A N 1
ATOM 689 C CA . GLU A 1 94 ? 1.606 -9.254 -6.202 1.00 97.44 94 GLU A CA 1
ATOM 690 C C . GLU A 1 94 ? 1.782 -9.196 -4.675 1.00 97.44 94 GLU A C 1
ATOM 692 O O . GLU A 1 94 ? 1.515 -10.178 -3.982 1.00 97.44 94 GLU A O 1
ATOM 697 N N . ALA A 1 95 ? 2.115 -8.019 -4.138 1.00 98.12 95 ALA A N 1
ATOM 698 C CA . ALA A 1 95 ? 2.255 -7.788 -2.700 1.00 98.12 95 ALA A CA 1
ATOM 699 C C . ALA A 1 95 ? 0.951 -8.049 -1.931 1.00 98.12 95 ALA A C 1
ATOM 701 O O . ALA A 1 95 ? 0.938 -8.757 -0.923 1.00 98.12 95 ALA A O 1
ATOM 702 N N . PHE A 1 96 ? -0.163 -7.486 -2.410 1.00 98.56 96 PHE A N 1
ATOM 703 C CA . PHE A 1 96 ? -1.469 -7.624 -1.769 1.00 98.56 96 PHE A CA 1
ATOM 704 C C . PHE A 1 96 ? -1.936 -9.082 -1.743 1.00 98.56 96 PHE A C 1
ATOM 706 O O . PHE A 1 96 ? -2.456 -9.547 -0.728 1.00 98.56 96 PHE A O 1
ATOM 713 N N . THR A 1 97 ? -1.726 -9.820 -2.835 1.00 98.50 97 THR A N 1
ATOM 714 C CA . THR A 1 97 ? -2.092 -11.239 -2.920 1.00 98.50 97 THR A CA 1
ATOM 715 C C . THR A 1 97 ? -1.264 -12.070 -1.948 1.00 98.50 97 THR A C 1
ATOM 717 O O . THR A 1 97 ? -1.853 -12.787 -1.142 1.00 98.50 97 THR A O 1
ATOM 720 N N . ALA A 1 98 ? 0.060 -11.900 -1.930 1.00 98.44 98 ALA A N 1
ATOM 721 C CA . ALA A 1 98 ? 0.939 -12.628 -1.015 1.00 98.44 98 ALA A CA 1
ATOM 722 C C . ALA A 1 98 ? 0.585 -12.372 0.463 1.00 98.44 98 ALA A C 1
ATOM 724 O O . ALA A 1 98 ? 0.476 -13.308 1.255 1.00 98.44 98 ALA A O 1
ATOM 725 N N . LEU A 1 99 ? 0.324 -11.116 0.848 1.00 98.50 99 LEU A N 1
ATOM 726 C CA . LEU A 1 99 ? -0.128 -10.783 2.205 1.00 98.50 99 LEU A CA 1
ATOM 727 C C . LEU A 1 99 ? -1.448 -11.483 2.558 1.00 98.50 99 LEU A C 1
ATOM 729 O O . LEU A 1 99 ? -1.591 -12.011 3.662 1.00 98.50 99 LEU A O 1
ATOM 733 N N . ARG A 1 100 ? -2.409 -11.527 1.627 1.00 97.69 100 ARG A N 1
ATOM 734 C CA . ARG A 1 100 ? -3.690 -12.218 1.838 1.00 97.69 100 ARG A CA 1
ATOM 735 C C . ARG A 1 100 ? -3.538 -13.730 1.956 1.00 97.69 100 ARG A C 1
ATOM 737 O O . ARG A 1 100 ? -4.215 -14.322 2.791 1.00 97.69 100 ARG A O 1
ATOM 744 N N . GLU A 1 101 ? -2.680 -14.343 1.147 1.00 97.62 101 GLU A N 1
ATOM 745 C CA . GLU A 1 101 ? -2.380 -15.781 1.204 1.00 97.62 101 GLU A CA 1
ATOM 746 C C . GLU A 1 101 ? -1.743 -16.186 2.540 1.00 97.62 101 GLU A C 1
ATOM 748 O O . GLU A 1 101 ? -1.975 -17.291 3.024 1.00 97.62 101 GLU A O 1
ATOM 753 N N . HIS A 1 102 ? -1.012 -15.267 3.174 1.00 97.12 102 HIS A N 1
ATOM 754 C CA . HIS A 1 102 ? -0.438 -15.432 4.509 1.00 97.12 102 HIS A CA 1
ATOM 755 C C . HIS A 1 102 ? -1.337 -14.925 5.652 1.00 97.12 102 HIS A C 1
ATOM 757 O O . HIS A 1 102 ? -0.859 -14.763 6.776 1.00 97.12 102 HIS A O 1
ATOM 763 N N . ASP A 1 103 ? -2.625 -14.666 5.391 1.00 96.38 103 ASP A N 1
ATOM 764 C CA . ASP A 1 103 ? -3.602 -14.173 6.376 1.00 96.38 103 ASP A CA 1
ATOM 765 C C . ASP A 1 103 ? -3.177 -12.872 7.096 1.00 96.38 103 ASP A C 1
ATOM 767 O O . ASP A 1 103 ? -3.615 -12.586 8.218 1.00 96.38 103 ASP A O 1
ATOM 771 N N . LYS A 1 104 ? -2.341 -12.047 6.452 1.00 98.06 104 LYS A N 1
ATOM 772 C CA . LYS A 1 104 ? -1.857 -10.791 7.034 1.00 98.06 104 LYS A CA 1
ATOM 773 C C . LYS A 1 104 ? -2.941 -9.707 7.039 1.00 98.06 104 LYS A C 1
ATOM 775 O O . LYS A 1 104 ? -3.812 -9.687 6.162 1.00 98.06 104 LYS A O 1
ATOM 780 N N . PRO A 1 105 ? -2.915 -8.781 8.018 1.00 98.12 105 PRO A N 1
ATOM 781 C CA . PRO A 1 105 ? -3.899 -7.704 8.148 1.00 98.12 105 PRO A CA 1
ATOM 782 C C . PRO A 1 105 ? -3.711 -6.604 7.086 1.00 98.12 105 PRO A C 1
ATOM 784 O O . PRO A 1 105 ? -3.265 -5.499 7.390 1.00 98.12 105 PRO A O 1
ATOM 787 N N . VAL A 1 106 ? -4.077 -6.895 5.838 1.00 98.69 106 VAL A N 1
ATOM 788 C CA . VAL A 1 106 ? -4.013 -5.955 4.711 1.00 98.69 106 VAL A CA 1
ATOM 789 C C . VAL A 1 106 ? -5.406 -5.610 4.184 1.00 98.69 106 VAL A C 1
ATOM 791 O O . VAL A 1 106 ? -6.279 -6.475 4.124 1.00 98.69 106 VAL A O 1
ATOM 794 N N . ASP A 1 107 ? -5.604 -4.355 3.785 1.00 98.56 107 ASP A N 1
ATOM 795 C CA . ASP A 1 107 ? -6.822 -3.882 3.118 1.00 98.56 107 ASP A CA 1
ATOM 796 C C . ASP A 1 107 ? -6.466 -2.933 1.962 1.00 98.56 107 ASP A C 1
ATOM 798 O O . ASP A 1 107 ? -5.448 -2.237 2.024 1.00 98.56 107 ASP A O 1
ATOM 802 N N . MET A 1 108 ? -7.271 -2.917 0.899 1.00 98.62 108 MET A N 1
ATOM 803 C CA . MET A 1 108 ? -6.980 -2.175 -0.331 1.00 98.62 108 MET A CA 1
ATOM 804 C C . MET A 1 108 ? -8.216 -1.470 -0.884 1.00 98.62 108 MET A C 1
ATOM 806 O O . MET A 1 108 ? -9.247 -2.086 -1.136 1.00 98.62 108 MET A O 1
ATOM 810 N N . TYR A 1 109 ? -8.053 -0.180 -1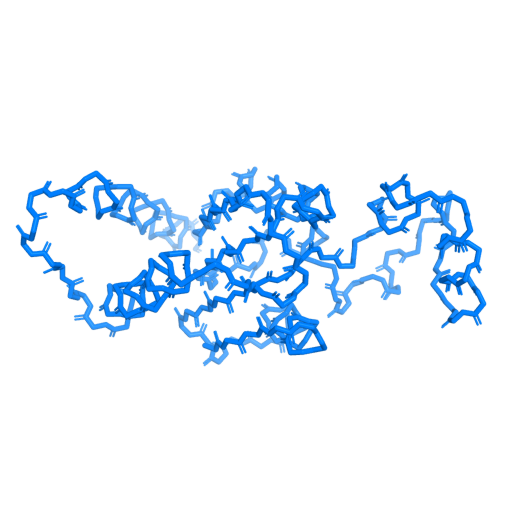.166 1.00 98.56 109 TYR A N 1
ATOM 811 C CA . TYR A 1 109 ? -9.037 0.670 -1.824 1.00 98.56 109 TYR A CA 1
ATOM 812 C C . TYR A 1 109 ? -8.439 1.210 -3.117 1.00 98.56 109 TYR A C 1
ATOM 814 O O . TYR A 1 109 ? -7.333 1.752 -3.098 1.00 98.56 109 TYR A O 1
ATOM 822 N N . VAL A 1 110 ? -9.176 1.076 -4.218 1.00 98.69 110 VAL A N 1
ATOM 823 C CA . VAL A 1 110 ? -8.799 1.608 -5.532 1.00 98.69 110 VAL A CA 1
ATOM 824 C C . VAL A 1 110 ? -9.729 2.765 -5.866 1.00 98.69 110 VAL A C 1
ATOM 826 O O . VAL A 1 110 ? -10.950 2.619 -5.794 1.00 98.69 110 VAL A O 1
ATOM 829 N N . PHE A 1 111 ? -9.152 3.916 -6.188 1.00 98.69 111 PHE A N 1
ATOM 830 C CA . PHE A 1 111 ? -9.892 5.122 -6.539 1.00 98.69 111 PHE A CA 1
ATOM 831 C C . PHE A 1 111 ? -9.926 5.272 -8.064 1.00 98.69 111 PHE A C 1
ATOM 833 O O . PHE A 1 111 ? -8.853 5.250 -8.663 1.00 98.69 111 PHE A O 1
ATOM 840 N N . PRO A 1 112 ? -11.116 5.388 -8.679 1.00 98.62 112 PRO A N 1
ATOM 841 C CA . PRO A 1 112 ? -11.250 5.474 -10.129 1.00 98.62 112 PRO A CA 1
ATOM 842 C C . PRO A 1 112 ? -10.873 6.861 -10.655 1.00 98.62 112 PRO A C 1
ATOM 844 O O . PRO A 1 112 ? -11.153 7.860 -9.989 1.00 98.62 112 PRO A O 1
ATOM 847 N N . ASP A 1 113 ? -10.336 6.920 -11.873 1.00 98.38 113 ASP A N 1
ATOM 848 C CA . ASP A 1 113 ? -9.895 8.155 -12.535 1.00 98.38 113 ASP A CA 1
ATOM 849 C C . ASP A 1 113 ? -8.946 8.967 -11.635 1.00 98.38 113 ASP A C 1
ATOM 851 O O . ASP A 1 113 ? -9.106 10.175 -11.411 1.00 98.38 113 ASP A O 1
ATOM 855 N N . GLU A 1 114 ? -7.993 8.261 -11.023 1.00 98.62 114 GLU A N 1
ATOM 856 C CA . GLU A 1 114 ? -6.985 8.847 -10.155 1.00 98.62 114 GLU A CA 1
ATOM 857 C C . GLU A 1 114 ? -5.574 8.566 -10.650 1.00 98.62 114 GLU A C 1
ATOM 859 O O . GLU A 1 114 ? -5.296 7.625 -11.381 1.00 98.62 114 GLU A O 1
ATOM 864 N N . HIS A 1 115 ? -4.643 9.390 -10.181 1.00 98.06 115 HIS A N 1
ATOM 865 C CA . HIS A 1 115 ? -3.238 9.298 -10.558 1.00 98.06 115 HIS A CA 1
ATOM 866 C C . HIS A 1 115 ? -2.346 9.182 -9.321 1.00 98.06 115 HIS A C 1
ATOM 868 O O . HIS A 1 115 ? -2.810 9.207 -8.174 1.00 98.06 115 HIS A O 1
ATOM 874 N N . HIS A 1 116 ? -1.033 9.134 -9.562 1.00 97.44 116 HIS A N 1
ATOM 875 C CA . HIS A 1 116 ? -0.003 9.096 -8.522 1.00 97.44 116 HIS A CA 1
ATOM 876 C C . HIS A 1 116 ? -0.255 10.105 -7.387 1.00 97.44 116 HIS A C 1
ATOM 878 O O . HIS A 1 116 ? -0.220 9.771 -6.201 1.00 97.44 116 HIS A O 1
ATOM 884 N N . ILE A 1 117 ? -0.580 11.350 -7.755 1.00 98.00 117 ILE A N 1
ATOM 885 C CA . ILE A 1 117 ? -1.110 12.352 -6.831 1.00 98.00 117 ILE A CA 1
ATOM 886 C C . ILE A 1 117 ? -2.604 12.468 -7.069 1.00 98.00 117 ILE A C 1
ATOM 888 O O . ILE A 1 117 ? -3.042 13.010 -8.082 1.00 98.00 117 ILE A O 1
ATOM 892 N N . LYS A 1 118 ? -3.373 11.994 -6.093 1.00 98.31 118 LYS A N 1
ATOM 893 C CA . LYS A 1 118 ? -4.826 11.960 -6.203 1.00 98.31 118 LYS A CA 1
ATOM 894 C C . LYS A 1 118 ? -5.383 13.366 -6.308 1.00 98.31 118 LYS A C 1
ATOM 896 O O . LYS A 1 118 ? -4.938 14.227 -5.543 1.00 98.31 118 LYS A O 1
ATOM 901 N N . TRP A 1 119 ? -6.306 13.613 -7.232 1.00 98.44 119 TRP A N 1
ATOM 902 C CA . TRP A 1 119 ? -6.757 14.944 -7.630 1.00 98.44 119 TRP A CA 1
ATOM 903 C C . TRP A 1 119 ? -8.204 15.253 -7.244 1.00 98.44 119 TRP A C 1
ATOM 905 O O . TRP A 1 119 ? -8.513 16.427 -7.001 1.00 98.44 119 TRP A O 1
ATOM 915 N N . GLN A 1 120 ? -9.063 14.243 -7.096 1.00 98.75 120 GLN A N 1
ATOM 916 C CA . GLN A 1 120 ? -10.481 14.459 -6.828 1.00 98.75 120 GLN A CA 1
ATOM 917 C C . GLN A 1 120 ? -10.716 14.779 -5.338 1.00 98.75 120 GLN A C 1
ATOM 919 O O . GLN A 1 120 ? -10.283 14.028 -4.457 1.00 98.75 120 GLN A O 1
ATOM 924 N N . PRO A 1 121 ? -11.404 15.888 -4.993 1.00 98.75 121 PRO A N 1
ATOM 925 C CA . PRO A 1 121 ? -11.613 16.275 -3.594 1.00 98.75 121 PRO A CA 1
ATOM 926 C C . PRO A 1 121 ? -12.351 15.224 -2.756 1.00 98.75 121 PRO A C 1
ATOM 928 O O . PRO A 1 121 ? -11.972 14.989 -1.610 1.00 98.75 121 PRO A O 1
ATOM 931 N N . ALA A 1 122 ? -13.358 14.559 -3.333 1.00 98.75 122 ALA A N 1
ATOM 932 C CA . ALA A 1 122 ? -14.114 13.508 -2.652 1.00 98.75 122 ALA A CA 1
ATOM 933 C C . ALA A 1 122 ? -13.226 12.305 -2.292 1.00 98.75 122 ALA A C 1
ATOM 935 O O . ALA A 1 122 ? -13.292 11.794 -1.175 1.00 98.75 122 ALA A O 1
ATOM 936 N N . HIS A 1 123 ? -12.329 11.901 -3.196 1.00 98.75 123 HIS A N 1
ATOM 937 C CA . HIS A 1 123 ? -11.378 10.820 -2.940 1.00 98.75 123 HIS A CA 1
ATOM 938 C C . HIS A 1 123 ? -10.372 11.192 -1.853 1.00 98.75 123 HIS A C 1
ATOM 940 O O . HIS A 1 123 ? -10.117 10.393 -0.952 1.00 98.75 123 HIS A O 1
ATOM 946 N N . ARG A 1 124 ? -9.849 12.426 -1.868 1.00 98.69 124 ARG A N 1
ATOM 947 C CA . ARG A 1 124 ? -8.966 12.909 -0.793 1.00 98.69 124 ARG A CA 1
ATOM 948 C C . ARG A 1 124 ? -9.659 12.912 0.568 1.00 98.69 124 ARG A C 1
ATOM 950 O O . ARG A 1 124 ? -9.049 12.469 1.537 1.00 98.69 124 ARG A O 1
ATOM 957 N N . LEU A 1 125 ? -10.915 13.361 0.640 1.00 98.75 125 LEU A N 1
ATOM 958 C CA . LEU A 1 125 ? -11.695 13.327 1.879 1.00 98.75 125 LEU A CA 1
ATOM 959 C C . LEU A 1 125 ? -11.830 11.892 2.402 1.00 98.75 125 LEU A C 1
ATOM 961 O O . LEU A 1 125 ? -11.449 11.625 3.541 1.00 98.75 125 LEU A O 1
ATOM 965 N N . ALA A 1 126 ? -12.249 10.957 1.545 1.00 98.62 126 ALA A N 1
ATOM 966 C CA . ALA A 1 126 ? -12.369 9.550 1.915 1.00 98.62 126 ALA A CA 1
ATOM 967 C C . ALA A 1 126 ? -11.032 8.957 2.401 1.00 98.62 126 ALA A C 1
ATOM 969 O O . ALA A 1 126 ? -11.007 8.152 3.329 1.00 98.62 126 ALA A O 1
ATOM 970 N N . ILE A 1 127 ? -9.905 9.354 1.802 1.00 98.75 127 ILE A N 1
ATOM 971 C CA . ILE A 1 127 ? -8.560 8.927 2.221 1.00 98.75 127 ILE A CA 1
ATOM 972 C C . ILE A 1 127 ? -8.193 9.473 3.594 1.00 98.75 127 ILE A C 1
ATOM 974 O O . ILE A 1 127 ? -7.622 8.742 4.407 1.00 98.75 127 ILE A O 1
ATOM 978 N N . TYR A 1 128 ? -8.493 10.745 3.854 1.00 98.81 128 TYR A N 1
ATOM 979 C CA . TYR A 1 128 ? -8.225 11.377 5.142 1.00 98.81 128 TYR A CA 1
ATOM 980 C C . TYR A 1 128 ? -9.027 10.708 6.254 1.00 98.81 128 TYR A C 1
ATOM 982 O O . TYR A 1 128 ? -8.446 10.290 7.255 1.00 98.81 128 TYR A O 1
ATOM 990 N N . GLU A 1 129 ? -10.329 10.532 6.048 1.00 98.62 129 GLU A N 1
ATOM 991 C CA . GLU A 1 129 ? -11.212 9.869 7.007 1.00 98.62 129 GLU A CA 1
ATOM 992 C C . GLU A 1 129 ? -10.776 8.426 7.257 1.00 98.62 129 GLU A C 1
ATOM 994 O O . GLU A 1 129 ? -10.578 8.027 8.405 1.00 98.62 129 GLU A O 1
ATOM 999 N N . ARG A 1 130 ? -10.501 7.664 6.194 1.00 98.75 130 ARG A N 1
ATOM 1000 C CA . ARG A 1 130 ? -10.077 6.269 6.328 1.00 98.75 130 ARG A CA 1
ATOM 1001 C C . ARG A 1 130 ? -8.724 6.118 7.006 1.00 98.75 130 ARG A C 1
ATOM 1003 O O . ARG A 1 130 ? -8.543 5.174 7.765 1.00 98.75 130 ARG A O 1
ATOM 1010 N N . ASN A 1 131 ? -7.784 7.039 6.794 1.00 98.81 131 ASN A N 1
ATOM 1011 C CA . ASN A 1 131 ? -6.525 7.036 7.540 1.00 98.81 131 ASN A CA 1
ATOM 1012 C C . ASN A 1 131 ? -6.769 7.265 9.041 1.00 98.81 131 ASN A C 1
ATOM 1014 O O . ASN A 1 131 ? -6.207 6.546 9.868 1.00 98.81 131 ASN A O 1
ATOM 1018 N N . LEU A 1 132 ? -7.621 8.231 9.406 1.00 98.69 132 LEU A N 1
ATOM 1019 C CA . LEU A 1 132 ? -7.975 8.486 10.808 1.00 98.69 132 LEU A CA 1
ATOM 1020 C C . LEU A 1 132 ? -8.679 7.285 11.449 1.00 98.69 132 LEU A C 1
ATOM 1022 O O . LEU A 1 132 ? -8.432 6.972 12.618 1.00 98.69 132 LEU A O 1
ATOM 1026 N N . ASP A 1 133 ? -9.539 6.607 10.697 1.00 98.81 133 ASP A N 1
ATOM 1027 C CA . ASP A 1 133 ? -10.233 5.408 11.153 1.00 98.81 133 ASP A CA 1
ATOM 1028 C C . ASP A 1 133 ? -9.269 4.230 11.293 1.00 98.81 133 ASP A C 1
ATOM 1030 O O . ASP A 1 133 ? -9.267 3.571 12.330 1.00 98.81 133 ASP A O 1
ATOM 1034 N N . TRP A 1 134 ? -8.405 3.997 10.304 1.00 98.88 134 TRP A N 1
ATOM 1035 C CA . TRP A 1 134 ? -7.426 2.910 10.302 1.00 98.88 134 TRP A CA 1
ATOM 1036 C C . TRP A 1 134 ? -6.466 3.017 11.483 1.00 98.88 134 TRP A C 1
ATOM 1038 O O . TRP A 1 134 ? -6.341 2.089 12.285 1.00 98.88 134 TRP A O 1
ATOM 1048 N N . PHE A 1 135 ? -5.825 4.177 11.648 1.00 98.88 135 PHE A N 1
ATOM 1049 C CA . PHE A 1 135 ? -4.916 4.394 12.770 1.00 98.88 135 PHE A CA 1
ATOM 1050 C C . PHE A 1 135 ? -5.662 4.433 14.105 1.00 98.88 135 PHE A C 1
ATOM 1052 O O . PHE A 1 135 ? -5.187 3.853 15.079 1.00 98.88 135 PHE A O 1
ATOM 1059 N N . GLY A 1 136 ? -6.850 5.043 14.159 1.00 98.75 136 GLY A N 1
ATOM 1060 C CA . GLY A 1 136 ? -7.688 5.029 15.357 1.00 98.75 136 GLY A CA 1
ATOM 1061 C C . GLY A 1 136 ? -8.051 3.608 15.796 1.00 98.75 136 GLY A C 1
ATOM 1062 O O . GLY A 1 136 ? -7.946 3.281 16.979 1.00 98.75 136 GLY A O 1
ATOM 1063 N N . PHE A 1 137 ? -8.410 2.742 14.849 1.00 98.75 137 PHE A N 1
ATOM 1064 C CA . PHE A 1 137 ? -8.725 1.345 15.104 1.00 98.75 137 PHE A CA 1
ATOM 1065 C C . PHE A 1 137 ? -7.504 0.587 15.622 1.00 98.75 137 PHE A C 1
ATOM 1067 O O . PHE A 1 137 ? -7.556 0.021 16.716 1.00 98.75 137 PHE A O 1
ATOM 1074 N N . TRP A 1 138 ? -6.401 0.563 14.872 1.00 98.50 138 TRP A N 1
ATOM 1075 C CA . TRP A 1 138 ? -5.248 -0.280 15.202 1.00 98.50 138 TRP A CA 1
ATOM 1076 C C . TRP A 1 138 ? -4.440 0.211 16.400 1.00 98.50 138 TRP A C 1
ATOM 1078 O O . TRP A 1 138 ? -3.959 -0.620 17.166 1.00 98.50 138 TRP A O 1
ATOM 1088 N N . LEU A 1 139 ? -4.316 1.527 16.590 1.00 98.25 139 LEU A N 1
ATOM 1089 C CA . LEU A 1 139 ? -3.475 2.099 17.647 1.00 98.25 139 LEU A CA 1
ATOM 1090 C C . LEU A 1 139 ? -4.244 2.386 18.940 1.00 98.25 139 LEU A C 1
ATOM 1092 O O . LEU A 1 139 ? -3.658 2.322 20.015 1.00 98.25 139 LEU A O 1
ATOM 1096 N N . ALA A 1 140 ? -5.539 2.704 18.848 1.00 98.00 140 ALA A N 1
ATOM 1097 C CA . ALA A 1 140 ? -6.345 3.122 19.999 1.00 98.00 140 ALA A CA 1
ATOM 1098 C C . ALA A 1 140 ? -7.613 2.278 20.217 1.00 98.00 140 ALA A C 1
ATOM 1100 O O . ALA A 1 140 ? -8.363 2.536 21.154 1.00 98.00 140 ALA A O 1
ATOM 1101 N N . GLY A 1 141 ? -7.896 1.289 19.360 1.00 97.50 141 GLY A N 1
ATOM 1102 C CA . GLY A 1 141 ? -9.129 0.497 19.447 1.00 97.50 141 GLY A CA 1
ATOM 1103 C C . GLY A 1 141 ? -10.403 1.292 19.140 1.00 97.50 141 GLY A C 1
ATOM 1104 O O . GLY A 1 141 ? -11.496 0.824 19.454 1.00 97.50 141 GLY A O 1
ATOM 1105 N N . ARG A 1 142 ? -10.284 2.485 18.540 1.00 98.19 142 ARG A N 1
ATOM 1106 C CA . ARG A 1 142 ? -11.417 3.364 18.234 1.00 98.19 142 ARG A CA 1
ATOM 1107 C C . ARG A 1 142 ? -12.270 2.780 17.109 1.00 98.19 142 ARG A C 1
ATOM 1109 O O . ARG A 1 142 ? -11.746 2.294 16.109 1.00 98.19 142 ARG A O 1
ATOM 1116 N N . ILE A 1 143 ? -13.584 2.884 17.267 1.00 97.44 143 ILE A N 1
ATOM 1117 C CA . ILE A 1 143 ? -14.584 2.540 16.256 1.00 97.44 143 ILE A CA 1
ATOM 1118 C C . ILE A 1 143 ? -15.495 3.753 16.105 1.00 97.44 143 ILE A C 1
ATOM 1120 O O . ILE A 1 143 ? -16.002 4.260 17.106 1.00 97.44 143 ILE A O 1
ATOM 1124 N N . ASP A 1 144 ? -15.674 4.221 14.875 1.00 96.81 144 ASP A N 1
ATOM 1125 C CA . ASP A 1 144 ? -16.647 5.266 14.565 1.00 96.81 144 ASP A CA 1
ATOM 1126 C C . ASP A 1 144 ? -18.061 4.648 14.567 1.00 96.81 144 ASP A C 1
ATOM 1128 O O . ASP A 1 144 ? -18.260 3.614 13.917 1.00 96.81 144 ASP A O 1
ATOM 1132 N N . PRO A 1 145 ? -19.026 5.198 15.331 1.00 96.19 145 PRO A N 1
ATOM 1133 C CA . PRO A 1 145 ? -20.386 4.670 15.390 1.00 96.19 145 PRO A CA 1
ATOM 1134 C C . PRO A 1 145 ? -21.227 4.954 14.136 1.00 96.19 145 PRO A C 1
ATOM 1136 O O . PRO A 1 145 ? -22.360 4.472 14.088 1.00 96.19 145 PRO A O 1
ATOM 1139 N N . ASP A 1 146 ? -20.720 5.715 13.158 1.00 97.50 146 ASP A N 1
ATOM 1140 C CA . ASP A 1 146 ? -21.409 5.971 11.890 1.00 97.50 146 ASP A CA 1
ATOM 1141 C C . ASP A 1 146 ? -21.924 4.656 11.250 1.00 97.50 146 ASP A C 1
ATOM 1143 O O . ASP A 1 146 ? -21.128 3.748 10.957 1.00 97.50 146 ASP A O 1
ATOM 1147 N N . PRO A 1 147 ? -23.251 4.516 11.033 1.00 97.12 147 PRO A N 1
ATOM 1148 C CA . PRO A 1 147 ? -23.843 3.342 10.407 1.00 97.12 147 PRO A CA 1
ATOM 1149 C C . PRO A 1 147 ? -23.228 2.964 9.058 1.00 97.12 147 PRO A C 1
ATOM 1151 O O . PRO A 1 147 ? -23.190 1.763 8.759 1.00 97.12 147 PRO A O 1
ATOM 1154 N N . ASP A 1 148 ? -22.733 3.940 8.294 1.00 96.69 148 ASP A N 1
ATOM 1155 C CA . ASP A 1 148 ? -22.156 3.743 6.960 1.00 96.69 148 ASP A CA 1
ATOM 1156 C C . ASP A 1 148 ? -20.750 3.124 7.029 1.00 96.69 148 ASP A C 1
ATOM 1158 O O . ASP A 1 148 ? -20.284 2.490 6.082 1.00 96.69 148 ASP A O 1
ATOM 1162 N N . LYS A 1 149 ? -20.089 3.198 8.192 1.00 97.94 149 LYS A N 1
ATOM 1163 C CA . LYS A 1 149 ? -18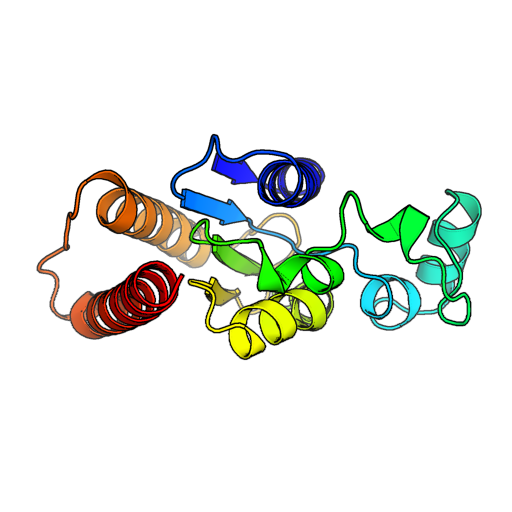.763 2.602 8.433 1.00 97.94 149 LYS A CA 1
ATOM 1164 C C . LYS A 1 149 ? -18.819 1.220 9.085 1.00 97.94 149 LYS A C 1
ATOM 1166 O O . LYS A 1 149 ? -17.778 0.593 9.303 1.00 97.94 149 LYS A O 1
ATOM 1171 N N . ARG A 1 150 ? -20.013 0.702 9.403 1.00 97.69 150 ARG A N 1
ATOM 1172 C CA . ARG A 1 150 ? -20.171 -0.581 10.120 1.00 97.69 150 ARG A CA 1
ATOM 1173 C C . ARG A 1 150 ? -19.482 -1.744 9.415 1.00 97.69 150 ARG A C 1
ATOM 1175 O O . ARG A 1 150 ? -18.824 -2.543 10.081 1.00 97.69 150 ARG A O 1
ATOM 1182 N N . GLU A 1 151 ? -19.608 -1.828 8.093 1.00 97.94 151 GLU A N 1
ATOM 1183 C CA . GLU A 1 151 ? -18.980 -2.894 7.306 1.00 97.94 151 GLU A CA 1
ATOM 1184 C C . GLU A 1 151 ? -17.452 -2.777 7.303 1.00 97.94 151 GLU A C 1
ATOM 1186 O O . GLU A 1 151 ? -16.770 -3.776 7.538 1.00 97.94 151 GLU A O 1
ATOM 1191 N N . GLN A 1 152 ? -16.913 -1.559 7.160 1.00 98.12 152 GLN A N 1
ATOM 1192 C CA . GLN A 1 152 ? -15.472 -1.287 7.247 1.00 98.12 152 GLN A CA 1
ATOM 1193 C C . GLN A 1 152 ? -14.895 -1.788 8.580 1.00 98.12 152 GLN A C 1
ATOM 1195 O O . GLN A 1 152 ? -13.945 -2.572 8.607 1.00 98.12 152 GLN A O 1
ATOM 1200 N N . PHE A 1 153 ? -15.503 -1.415 9.710 1.00 98.56 153 PHE A N 1
ATOM 1201 C CA . PHE A 1 153 ? -15.016 -1.870 11.015 1.00 98.56 153 PHE A CA 1
ATOM 1202 C C . PHE A 1 153 ? -15.264 -3.361 11.265 1.00 98.56 153 PHE A C 1
ATOM 1204 O O . PHE A 1 153 ? -14.471 -3.995 11.963 1.00 98.56 153 PHE A O 1
ATOM 1211 N N . ALA A 1 154 ? -16.332 -3.953 10.722 1.00 98.50 154 ALA A N 1
ATOM 1212 C CA . ALA A 1 154 ? -16.539 -5.400 10.790 1.00 98.50 154 ALA A CA 1
ATOM 1213 C C . ALA A 1 154 ? -15.427 -6.155 10.043 1.00 98.50 154 ALA A C 1
ATOM 1215 O O . ALA A 1 154 ? -14.870 -7.117 10.582 1.00 98.50 154 ALA A O 1
ATOM 1216 N N . HIS A 1 155 ? -15.046 -5.673 8.857 1.00 98.31 155 HIS A N 1
ATOM 1217 C CA . HIS A 1 155 ? -13.925 -6.205 8.090 1.00 98.31 155 HIS A CA 1
ATOM 1218 C C . HIS A 1 155 ? -12.608 -6.109 8.878 1.00 98.31 155 HIS A C 1
ATOM 1220 O O . HIS A 1 155 ? -11.932 -7.120 9.077 1.00 98.31 155 HIS A O 1
ATOM 1226 N N . TRP A 1 156 ? -12.282 -4.942 9.440 1.00 98.62 156 TRP A N 1
ATOM 1227 C CA . TRP A 1 156 ? -11.036 -4.763 10.197 1.00 98.62 156 TRP A CA 1
ATOM 1228 C C . TRP A 1 156 ? -10.989 -5.557 11.509 1.00 98.62 156 TRP A C 1
ATOM 1230 O O . TRP A 1 156 ? -9.927 -6.045 11.902 1.00 98.62 156 TRP A O 1
ATOM 1240 N N . LYS A 1 157 ? -12.132 -5.776 12.175 1.00 98.44 157 LYS A N 1
ATOM 1241 C CA . LYS A 1 157 ? -12.223 -6.721 13.305 1.00 98.44 157 LYS A CA 1
ATOM 1242 C C . LYS A 1 157 ? -11.889 -8.144 12.868 1.00 98.44 157 LYS A C 1
ATOM 1244 O O . LYS A 1 157 ? -11.176 -8.842 13.588 1.00 98.44 157 LYS A O 1
ATOM 1249 N N . ALA A 1 158 ? -12.364 -8.568 11.697 1.00 98.00 158 ALA A N 1
ATOM 1250 C CA . ALA A 1 158 ? -12.037 -9.881 11.155 1.00 98.00 158 ALA A CA 1
ATOM 1251 C C . ALA A 1 158 ? -10.542 -10.004 10.816 1.00 98.00 158 ALA A C 1
ATOM 1253 O O . ALA A 1 158 ? -9.956 -11.047 11.108 1.00 98.00 158 ALA A O 1
ATOM 1254 N N . LEU A 1 159 ? -9.915 -8.953 10.268 1.00 97.88 159 LEU A N 1
ATOM 1255 C CA . LEU A 1 159 ? -8.462 -8.903 10.045 1.00 97.88 159 LEU A CA 1
ATOM 1256 C C . LEU A 1 159 ? -7.685 -9.045 11.360 1.00 97.88 159 LEU A C 1
ATOM 1258 O O . LEU A 1 159 ? -6.816 -9.909 11.471 1.00 97.88 159 LEU A O 1
ATOM 1262 N N . ARG A 1 160 ? -8.041 -8.264 12.390 1.00 97.25 160 ARG A N 1
ATOM 1263 C CA . ARG A 1 160 ? -7.406 -8.351 13.716 1.00 97.25 160 ARG A CA 1
ATOM 1264 C C . ARG A 1 160 ? -7.531 -9.751 14.312 1.00 97.25 160 ARG A C 1
ATOM 1266 O O . ARG A 1 160 ? -6.541 -10.316 14.758 1.00 97.25 160 ARG A O 1
ATOM 1273 N N . ALA A 1 161 ? -8.725 -10.337 14.257 1.00 95.94 161 ALA A N 1
ATOM 1274 C CA . ALA A 1 161 ? -8.964 -11.672 14.792 1.00 95.94 161 ALA A CA 1
ATOM 1275 C C . ALA A 1 161 ? -8.151 -12.766 14.075 1.00 95.94 161 ALA A C 1
ATOM 1277 O O . ALA A 1 161 ? -7.797 -13.760 14.704 1.00 95.94 161 ALA A O 1
ATOM 1278 N N . ARG A 1 162 ? -7.863 -12.625 12.771 1.00 92.62 162 ARG A N 1
ATOM 1279 C CA . ARG A 1 162 ? -6.974 -13.555 12.048 1.00 92.62 162 ARG A CA 1
ATOM 1280 C C . ARG A 1 162 ? -5.533 -13.428 12.523 1.00 92.62 162 ARG A C 1
ATOM 1282 O O . ARG A 1 162 ? -4.958 -14.444 12.903 1.00 92.62 162 ARG A O 1
ATOM 1289 N N . ARG A 1 163 ? -5.009 -12.199 12.582 1.00 90.81 163 ARG A N 1
ATOM 1290 C CA . ARG A 1 163 ? -3.656 -11.909 13.080 1.00 90.81 163 ARG A CA 1
ATOM 1291 C C . ARG A 1 163 ? -3.454 -12.457 14.493 1.00 90.81 163 ARG A C 1
ATOM 1293 O O . ARG A 1 163 ? -2.516 -13.201 14.741 1.00 90.81 163 ARG A O 1
ATOM 1300 N N . ASP A 1 164 ? -4.380 -12.158 15.402 1.00 90.38 164 ASP A N 1
ATOM 1301 C CA . ASP A 1 164 ? -4.262 -12.579 16.801 1.00 90.38 164 ASP A CA 1
ATOM 1302 C C . ASP A 1 164 ? -4.303 -14.114 16.940 1.00 90.38 164 ASP A C 1
ATOM 1304 O O . ASP A 1 164 ? -3.624 -14.672 17.793 1.00 90.38 164 ASP A O 1
ATOM 1308 N N . ARG A 1 165 ? -5.036 -14.830 16.072 1.00 86.69 165 ARG A N 1
ATOM 1309 C CA . ARG A 1 165 ? -5.002 -16.305 16.034 1.00 86.69 165 ARG A CA 1
ATOM 1310 C C . ARG A 1 165 ? -3.692 -16.868 15.490 1.00 86.69 165 ARG A C 1
ATOM 1312 O O . ARG A 1 165 ? -3.319 -17.961 15.906 1.00 86.69 165 ARG A O 1
ATOM 1319 N N . ALA A 1 166 ? -3.046 -16.185 14.547 1.00 79.06 166 ALA A N 1
ATOM 1320 C CA . ALA A 1 166 ? -1.749 -16.602 14.022 1.00 79.06 166 ALA A CA 1
ATOM 1321 C C . ALA A 1 166 ? -0.672 -16.505 15.113 1.00 79.06 166 ALA A C 1
ATOM 1323 O O . ALA A 1 166 ? 0.035 -17.477 15.342 1.00 79.06 166 ALA A O 1
ATOM 1324 N N . HIS A 1 167 ? -0.660 -15.408 15.879 1.00 75.19 167 HIS A N 1
ATOM 1325 C CA . HIS A 1 167 ? 0.298 -15.200 16.974 1.00 75.19 167 HIS A CA 1
ATOM 1326 C C . HIS A 1 167 ? 0.132 -16.167 18.160 1.00 75.19 167 HIS A C 1
ATOM 1328 O O . HIS A 1 167 ? 1.055 -16.337 18.940 1.00 75.19 167 HIS A O 1
ATOM 1334 N N . VAL A 1 168 ? -1.046 -16.774 18.345 1.00 70.50 168 VAL A N 1
ATOM 1335 C CA . VAL A 1 168 ? -1.301 -17.745 19.434 1.00 70.50 168 VAL A CA 1
ATOM 1336 C C . VAL A 1 168 ? -0.806 -19.156 19.078 1.00 70.50 168 VAL A C 1
ATOM 1338 O O . VAL A 1 168 ? -0.717 -20.014 19.953 1.00 70.50 168 VAL A O 1
ATOM 1341 N N . LYS A 1 169 ? -0.540 -19.434 17.795 1.00 58.44 169 LYS A N 1
ATOM 1342 C CA . LYS A 1 169 ? -0.092 -20.753 17.318 1.00 58.44 169 LYS A CA 1
ATOM 1343 C C . LYS A 1 169 ? 1.433 -20.917 17.285 1.00 58.44 169 LYS A C 1
ATOM 1345 O O . LYS A 1 169 ? 1.880 -22.036 17.040 1.00 58.44 169 LYS A O 1
ATOM 1350 N N . GLU A 1 170 ? 2.183 -19.841 17.504 1.00 49.88 170 GLU A N 1
ATOM 1351 C CA . GLU A 1 170 ? 3.649 -19.814 17.642 1.00 49.88 170 GLU A CA 1
ATOM 1352 C C . GLU A 1 170 ? 4.061 -19.834 19.119 1.00 49.88 170 GLU A C 1
ATOM 1354 O O . GLU A 1 170 ? 5.072 -20.506 19.426 1.00 49.88 170 GLU A O 1
#

Sequence (170 aa):
MTGLSDGASTVAFALINSDRFAAAAMSSCCIEPWTVMTVVGPAYADRMRTLGYPPATAPDRSFWAPASIAQNAATIDTPLLMQLADDEYLMSLEAFTALREHDKPVDMYVFPDEHHIKWQPAHRLAIYERNLDWFGFWLAGRIDPDPDKREQFAHWKALRARRDRAHVKE

Radius of gyration: 16.41 Å; chains: 1; bounding box: 44×37×42 Å

Secondary structure (DSSP, 8-state):
-EESTHHHHHHHHHHHH-S--S-EEESS----TTHHHHTS-HHHHHHHHHTTPPPTT---HHHHTTT-HHHHGGG--S-EEEEEETTTGGGGHHHHHHHHHTT--EEEEEETT--SS---HHHHHHHHHHHHHHHHHHHH------GGGHHHHHHHHHHHHHHHHHHT--

Foldseek 3Di:
DEAADVRQQVVQLDLQPHPPALAYEYAADDCALQLQCPVVDPVSNVVVVVVVRDHSPDPPCVVCNNGHLLSRLLPRQHAYEYNYEPVGVSRHCSNQVSVVVNLHNYDYDYDYPADSDGDDPVSVVVVVVVVCQRCCCRVPVDDDPPPVCVVVVVSNVVSVVSSVVVVVVD